Protein AF-A0A629UNG4-F1 (afdb_monomer)

Sequence (97 aa):
MRTIKAINNFKVDLFITFFLIALGFYLRTIFVSKMGADLTGVMLLFTQLTAYLNLAELGIGVAAASLLYKPLSEGDYAKIKYLTLLLSTIYRYISFL

pLDDT: mean 90.05, std 6.26, range [61.34, 96.88]

Radius of gyration: 19.41 Å; Cα contacts (8 Å, |Δi|>4): 26; chains: 1; bounding box: 43×42×40 Å

Structure (mmCIF, N/CA/C/O backbone):
data_AF-A0A629UNG4-F1
#
_entry.id   AF-A0A629UNG4-F1
#
loop_
_atom_site.group_PDB
_atom_site.id
_atom_site.type_symbol
_atom_site.label_atom_id
_atom_site.label_alt_id
_atom_site.label_comp_id
_atom_site.label_asym_id
_atom_site.label_entity_id
_atom_site.label_seq_id
_atom_site.pdbx_PDB_ins_code
_atom_site.Cartn_x
_atom_site.Cartn_y
_atom_site.Cartn_z
_atom_site.occupancy
_atom_site.B_iso_or_equiv
_atom_site.auth_seq_id
_atom_site.auth_comp_id
_atom_site.auth_asym_id
_atom_site.auth_atom_id
_atom_site.pdbx_PDB_model_num
ATOM 1 N N . MET A 1 1 ? 1.834 26.380 20.349 1.00 61.34 1 MET A N 1
ATOM 2 C CA . MET A 1 1 ? 2.200 24.946 20.499 1.00 61.34 1 MET A CA 1
ATOM 3 C C . MET A 1 1 ? 1.762 24.017 19.348 1.00 61.34 1 MET A C 1
ATOM 5 O O . MET A 1 1 ? 2.371 22.963 19.218 1.00 61.34 1 MET A O 1
ATOM 9 N N . ARG A 1 2 ? 0.787 24.354 18.479 1.00 68.75 2 ARG A N 1
ATOM 10 C CA . ARG A 1 2 ? 0.401 23.491 17.329 1.00 68.75 2 ARG A CA 1
ATOM 11 C C . ARG A 1 2 ? 1.341 23.624 16.115 1.00 68.75 2 ARG A C 1
ATOM 13 O O . ARG A 1 2 ? 1.661 22.624 15.487 1.00 68.75 2 ARG A O 1
ATOM 20 N N . THR A 1 3 ? 1.866 24.822 15.852 1.00 78.88 3 THR A N 1
ATOM 21 C CA . THR A 1 3 ? 2.707 25.118 14.675 1.00 78.88 3 THR A CA 1
ATOM 22 C C . THR A 1 3 ? 4.084 24.449 14.719 1.00 78.88 3 THR A C 1
ATOM 24 O O . THR A 1 3 ? 4.541 23.933 13.712 1.00 78.88 3 THR A O 1
ATOM 27 N N . ILE A 1 4 ? 4.729 24.380 15.890 1.00 78.75 4 ILE A N 1
ATOM 28 C CA . ILE A 1 4 ? 6.057 23.749 16.037 1.00 78.75 4 ILE A CA 1
ATOM 29 C C . ILE A 1 4 ? 5.972 22.233 15.810 1.00 78.75 4 ILE A C 1
ATOM 31 O O . ILE A 1 4 ? 6.812 21.669 15.116 1.00 78.75 4 ILE A O 1
ATOM 35 N N . LYS A 1 5 ? 4.922 21.581 16.336 1.00 82.50 5 LYS A N 1
ATOM 36 C CA . LYS A 1 5 ? 4.660 20.156 16.078 1.00 82.50 5 LYS A CA 1
ATOM 37 C C . LYS A 1 5 ? 4.352 19.902 14.600 1.00 82.50 5 LYS A C 1
ATOM 39 O O . LYS A 1 5 ? 4.892 18.962 14.035 1.00 82.50 5 LYS A O 1
ATOM 44 N N . ALA A 1 6 ? 3.557 20.767 13.965 1.00 84.44 6 ALA A N 1
ATOM 45 C CA . ALA A 1 6 ? 3.268 20.673 12.534 1.00 84.44 6 ALA A CA 1
ATOM 46 C C . ALA A 1 6 ? 4.536 20.806 11.672 1.00 84.44 6 ALA A C 1
ATOM 48 O O . ALA A 1 6 ? 4.742 20.007 10.767 1.00 84.44 6 ALA A O 1
ATOM 49 N N . ILE A 1 7 ? 5.422 21.756 11.993 1.00 89.06 7 ILE A N 1
ATOM 50 C CA . ILE A 1 7 ? 6.700 21.934 11.287 1.00 89.06 7 ILE A CA 1
ATOM 51 C C . ILE A 1 7 ? 7.615 20.722 11.488 1.00 89.06 7 ILE A C 1
ATOM 53 O O . ILE A 1 7 ? 8.275 20.295 10.544 1.00 89.06 7 ILE A O 1
ATOM 57 N N . ASN A 1 8 ? 7.669 20.160 12.699 1.00 88.25 8 ASN A N 1
ATOM 58 C CA . ASN A 1 8 ? 8.511 18.995 12.957 1.00 88.25 8 ASN A CA 1
ATOM 59 C C . ASN A 1 8 ? 8.006 17.754 12.209 1.00 88.25 8 ASN A C 1
ATOM 61 O O . ASN A 1 8 ? 8.801 17.069 11.575 1.00 88.25 8 ASN A O 1
ATOM 65 N N . ASN A 1 9 ? 6.691 17.519 12.209 1.00 90.31 9 ASN A N 1
ATOM 66 C CA . ASN A 1 9 ? 6.081 16.442 11.428 1.00 90.31 9 ASN A CA 1
ATOM 67 C C . ASN A 1 9 ? 6.349 16.625 9.932 1.00 90.31 9 ASN A C 1
ATOM 69 O O . ASN A 1 9 ? 6.814 15.699 9.282 1.00 90.31 9 ASN A O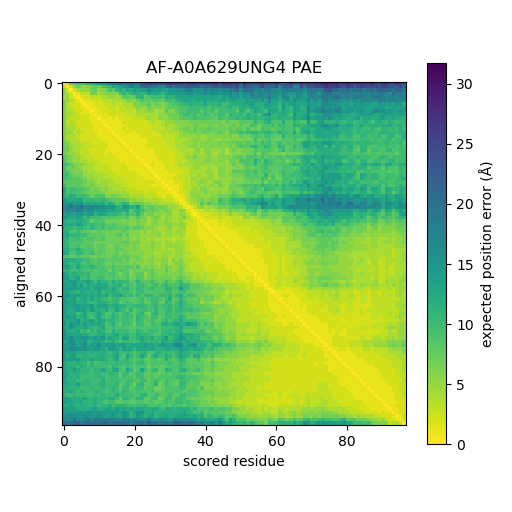 1
ATOM 73 N N . PHE A 1 10 ? 6.159 17.837 9.408 1.00 93.19 10 PHE A N 1
ATOM 74 C CA . PHE A 1 10 ? 6.408 18.126 7.998 1.00 93.19 10 PHE A CA 1
ATOM 75 C C . PHE A 1 10 ? 7.862 17.854 7.587 1.00 93.19 10 PHE A C 1
ATOM 77 O O . PHE A 1 10 ? 8.105 17.292 6.526 1.00 93.19 10 PHE A O 1
ATOM 84 N N . LYS A 1 11 ? 8.843 18.214 8.427 1.00 93.50 11 LYS A N 1
ATOM 85 C CA . LYS A 1 11 ? 10.261 17.920 8.158 1.00 93.50 11 LYS A CA 1
ATOM 86 C C . LYS A 1 11 ? 10.534 16.418 8.092 1.00 93.50 11 LYS A C 1
ATOM 88 O O . LYS A 1 11 ? 11.273 15.982 7.213 1.00 93.50 11 LYS A O 1
ATOM 93 N N . VAL A 1 12 ? 9.954 15.650 9.014 1.00 94.50 12 VAL A N 1
ATOM 94 C CA . VAL A 1 12 ? 10.101 14.189 9.047 1.00 94.50 12 VAL A CA 1
ATOM 95 C C . VAL A 1 12 ? 9.442 13.560 7.818 1.00 94.50 12 VAL A C 1
ATOM 97 O O . VAL A 1 12 ? 10.096 12.786 7.123 1.00 94.50 12 VAL A O 1
ATOM 100 N N . ASP A 1 13 ? 8.210 13.952 7.491 1.00 94.44 13 ASP A N 1
ATOM 101 C CA . ASP A 1 13 ? 7.490 13.450 6.314 1.00 94.44 13 ASP A CA 1
ATOM 102 C C . ASP A 1 13 ? 8.221 13.790 5.012 1.00 94.44 13 ASP A C 1
ATOM 104 O O . ASP A 1 13 ? 8.349 12.941 4.128 1.00 94.44 13 ASP A O 1
ATOM 108 N N . LEU A 1 14 ? 8.757 15.009 4.899 1.00 95.31 14 LEU A N 1
ATOM 109 C CA . LEU A 1 14 ? 9.531 15.433 3.736 1.00 95.31 14 LEU A CA 1
ATOM 110 C C . LEU A 1 14 ? 10.805 14.595 3.582 1.00 95.31 14 LEU A C 1
ATOM 112 O O . LEU A 1 14 ? 11.121 14.154 2.477 1.00 95.31 14 LEU A O 1
ATOM 116 N N . PHE A 1 15 ? 11.516 14.343 4.684 1.00 95.88 15 PHE A N 1
ATOM 117 C CA . PHE A 1 15 ? 12.717 13.515 4.674 1.00 95.88 15 PHE A CA 1
ATOM 118 C C . PHE A 1 15 ? 12.408 12.068 4.272 1.00 95.88 15 PHE A C 1
ATOM 120 O O . PHE A 1 15 ? 13.076 11.523 3.393 1.00 95.88 15 PHE A O 1
ATOM 127 N N . ILE A 1 16 ? 11.365 11.467 4.856 1.00 95.50 16 ILE A N 1
ATOM 128 C CA . ILE A 1 16 ? 10.913 10.113 4.506 1.00 95.50 16 ILE A CA 1
ATOM 129 C C . ILE A 1 16 ? 10.523 10.049 3.028 1.00 95.50 16 ILE A C 1
ATOM 131 O O . ILE A 1 16 ? 10.962 9.149 2.318 1.00 95.50 16 ILE A O 1
ATOM 135 N N . THR A 1 17 ? 9.752 11.022 2.542 1.00 95.00 17 THR A N 1
ATOM 136 C CA . THR A 1 17 ? 9.309 11.071 1.142 1.00 95.00 17 THR A CA 1
ATOM 137 C C . THR A 1 17 ? 10.497 11.163 0.191 1.00 95.00 17 THR A C 1
ATOM 139 O O . THR A 1 17 ? 10.579 10.401 -0.771 1.00 95.00 17 THR A O 1
ATOM 142 N N . PHE A 1 18 ? 11.456 12.047 0.476 1.00 96.50 18 PHE A N 1
ATOM 143 C CA . PHE A 1 18 ? 12.670 12.173 -0.327 1.00 96.50 18 PHE A CA 1
ATOM 144 C C . PHE A 1 18 ? 13.478 10.868 -0.343 1.00 96.50 18 PHE A C 1
ATOM 146 O O . PHE A 1 18 ? 13.908 10.415 -1.406 1.00 96.50 18 PHE A O 1
ATOM 153 N N . PHE A 1 19 ? 13.632 10.228 0.818 1.00 96.56 19 PHE A N 1
ATOM 154 C CA . PHE A 1 19 ? 14.335 8.954 0.935 1.00 96.56 19 PHE A CA 1
ATOM 155 C C . PHE A 1 19 ? 13.642 7.835 0.145 1.00 96.56 19 PHE A C 1
ATOM 157 O O . PHE A 1 19 ? 14.304 7.098 -0.585 1.00 96.56 19 PHE A O 1
ATOM 164 N N . LEU A 1 20 ? 12.310 7.742 0.217 1.00 94.69 20 LEU A N 1
ATOM 165 C CA . LEU A 1 20 ? 11.522 6.773 -0.550 1.00 94.69 20 LEU A CA 1
ATOM 166 C C . LEU A 1 20 ? 11.653 6.987 -2.062 1.00 94.69 20 LEU A C 1
ATOM 168 O O . LEU A 1 20 ? 11.798 6.013 -2.799 1.00 94.69 20 LEU A O 1
ATOM 172 N N . ILE A 1 21 ? 11.653 8.241 -2.529 1.00 94.62 21 ILE A N 1
ATOM 173 C CA . ILE A 1 21 ? 11.854 8.565 -3.949 1.00 94.62 21 ILE A CA 1
ATOM 174 C C . ILE A 1 21 ? 13.246 8.111 -4.408 1.00 94.62 21 ILE A C 1
ATOM 176 O O . ILE A 1 21 ? 13.364 7.433 -5.432 1.00 94.62 21 ILE A O 1
ATOM 180 N N . ALA A 1 22 ? 14.292 8.436 -3.642 1.00 95.50 22 ALA A N 1
ATOM 181 C CA . ALA A 1 22 ? 15.662 8.036 -3.960 1.00 95.50 22 ALA A CA 1
ATOM 182 C C . ALA A 1 22 ? 15.812 6.504 -4.006 1.00 95.50 22 ALA A C 1
ATOM 184 O O . ALA A 1 22 ? 16.383 5.958 -4.954 1.00 95.50 22 ALA A O 1
ATOM 185 N N . LEU A 1 23 ? 15.240 5.803 -3.022 1.00 93.81 23 LEU A N 1
ATOM 186 C CA . LEU A 1 23 ? 15.256 4.343 -2.958 1.00 93.81 23 LEU A CA 1
ATOM 187 C C . LEU A 1 23 ? 14.488 3.716 -4.131 1.00 93.81 23 LEU A C 1
ATOM 189 O O . LEU A 1 23 ? 14.969 2.767 -4.746 1.00 93.81 23 LEU A O 1
ATOM 193 N N . GLY A 1 24 ? 13.319 4.262 -4.476 1.00 89.06 24 GLY A N 1
ATOM 194 C CA . GLY A 1 24 ? 12.513 3.799 -5.605 1.00 89.06 24 GLY A CA 1
ATOM 195 C C . GLY A 1 24 ? 13.248 3.932 -6.939 1.00 89.06 24 GLY A C 1
ATOM 196 O O . GLY A 1 24 ? 13.216 3.014 -7.762 1.00 89.06 24 GLY A O 1
ATOM 197 N N . PHE A 1 25 ? 13.976 5.035 -7.131 1.00 89.25 25 PHE A N 1
ATOM 198 C CA . PHE A 1 25 ? 14.805 5.243 -8.317 1.00 89.25 25 PHE A CA 1
ATOM 199 C C . PHE A 1 25 ? 15.978 4.253 -8.384 1.00 89.25 25 PHE A C 1
ATOM 201 O O . PHE A 1 25 ? 16.249 3.661 -9.435 1.00 89.25 25 PHE A O 1
ATOM 208 N N . TYR A 1 26 ? 16.638 4.022 -7.247 1.00 91.06 26 TYR A N 1
ATOM 209 C CA . TYR A 1 26 ? 17.727 3.056 -7.132 1.00 91.06 26 TYR A CA 1
ATOM 210 C C . TYR A 1 26 ? 17.259 1.626 -7.431 1.00 91.06 26 TYR A C 1
ATOM 212 O O . TYR A 1 26 ? 17.841 0.948 -8.280 1.00 91.06 26 TYR A O 1
ATOM 220 N N . LEU A 1 27 ? 16.158 1.193 -6.808 1.00 86.38 27 LEU A N 1
ATOM 221 C CA . LEU A 1 27 ? 15.561 -0.117 -7.053 1.00 86.38 27 LEU A CA 1
ATOM 222 C C . LEU A 1 27 ? 15.197 -0.277 -8.529 1.00 86.38 27 LEU A C 1
ATOM 224 O O . LEU A 1 27 ? 15.633 -1.241 -9.152 1.00 86.38 27 LEU A O 1
ATOM 228 N N . ARG A 1 28 ? 14.492 0.688 -9.133 1.00 83.25 28 ARG A N 1
ATOM 229 C CA . ARG A 1 28 ? 14.141 0.623 -10.560 1.00 83.25 28 ARG A CA 1
ATOM 230 C C . ARG A 1 28 ? 15.379 0.472 -11.453 1.00 83.25 28 ARG A C 1
ATOM 232 O O . ARG A 1 28 ? 15.346 -0.319 -12.390 1.00 83.25 28 ARG A O 1
ATOM 239 N N . THR A 1 29 ? 16.472 1.168 -11.145 1.00 87.19 29 THR A N 1
ATOM 240 C CA . THR A 1 29 ? 17.736 1.052 -11.895 1.00 87.19 29 THR A CA 1
ATOM 241 C C . THR A 1 29 ? 18.330 -0.358 -11.798 1.00 87.19 29 THR A C 1
ATOM 243 O O . THR A 1 29 ? 18.760 -0.931 -12.803 1.00 87.19 29 THR A O 1
ATOM 246 N N . ILE A 1 30 ? 18.310 -0.965 -10.607 1.00 87.25 30 ILE A N 1
ATOM 247 C CA . ILE A 1 30 ? 18.748 -2.356 -10.414 1.00 87.25 30 ILE A CA 1
ATOM 248 C C . ILE A 1 30 ? 17.840 -3.325 -11.173 1.00 87.25 30 ILE A C 1
ATOM 250 O O . ILE A 1 30 ? 18.345 -4.188 -11.886 1.00 87.25 30 ILE A O 1
ATOM 254 N N . PHE A 1 31 ? 16.520 -3.178 -11.065 1.00 83.25 31 PHE A N 1
ATOM 255 C CA . PHE A 1 31 ? 15.567 -4.061 -11.739 1.00 83.25 31 PHE A CA 1
ATOM 256 C C . PHE A 1 31 ? 15.726 -4.010 -13.264 1.00 83.25 31 PHE A C 1
ATOM 258 O O . PHE A 1 31 ? 15.822 -5.060 -13.893 1.00 83.25 31 PHE A O 1
ATOM 265 N N . VAL A 1 32 ? 15.881 -2.821 -13.852 1.00 85.31 32 VAL A N 1
ATOM 266 C CA . VAL A 1 32 ? 16.129 -2.683 -15.296 1.00 85.31 32 VAL A CA 1
ATOM 267 C C . VAL A 1 32 ? 17.470 -3.303 -15.695 1.00 85.31 32 VAL A C 1
ATOM 269 O O . VAL A 1 32 ? 17.533 -4.032 -16.681 1.00 85.31 32 VAL A O 1
ATOM 272 N N . SER A 1 33 ? 18.540 -3.050 -14.934 1.00 82.56 33 SER A N 1
ATOM 273 C CA 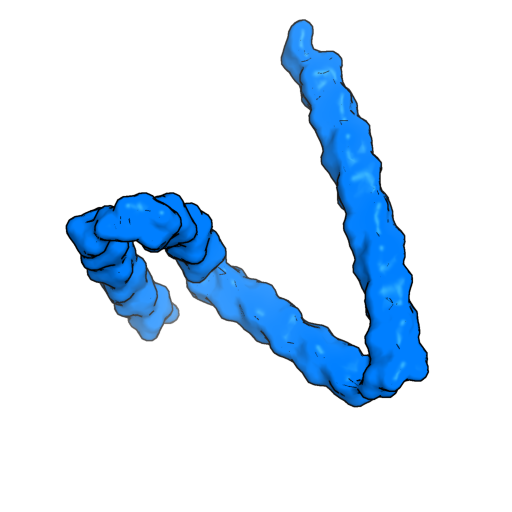. SER A 1 33 ? 19.884 -3.543 -15.279 1.00 82.56 33 SER A CA 1
ATOM 274 C C . SER A 1 33 ? 20.077 -5.048 -15.060 1.00 82.56 33 SER A C 1
ATOM 276 O O . SER A 1 33 ? 20.875 -5.661 -15.765 1.00 82.56 33 SER A O 1
ATOM 278 N N . LYS A 1 34 ? 19.378 -5.651 -14.088 1.00 81.44 34 LYS A N 1
ATOM 279 C CA . LYS A 1 34 ? 19.533 -7.069 -13.719 1.00 81.44 34 LYS A CA 1
ATOM 280 C C . LYS A 1 34 ? 18.446 -7.976 -14.285 1.00 81.44 34 LYS A C 1
ATOM 282 O O . LYS A 1 34 ? 18.754 -9.104 -14.648 1.00 81.44 34 LYS A O 1
ATOM 287 N N . MET A 1 35 ? 17.198 -7.513 -14.335 1.00 78.62 35 MET A N 1
ATOM 288 C CA . MET A 1 35 ? 16.037 -8.302 -14.774 1.00 78.62 35 MET A CA 1
ATOM 289 C C . MET A 1 35 ? 15.539 -7.886 -16.167 1.00 78.62 35 MET A C 1
ATOM 291 O O . MET A 1 35 ? 14.667 -8.538 -16.731 1.00 78.62 35 MET A O 1
ATOM 295 N N . GLY A 1 36 ? 16.114 -6.834 -16.752 1.00 82.75 36 GLY A N 1
ATOM 296 C CA . GLY A 1 36 ? 15.730 -6.331 -18.064 1.00 82.75 36 GLY A CA 1
ATOM 297 C C . GLY A 1 36 ? 14.508 -5.410 -18.026 1.00 82.75 36 GLY A C 1
ATOM 298 O O . GLY A 1 36 ? 13.782 -5.292 -17.030 1.00 82.75 36 GLY A O 1
ATOM 299 N N . ALA A 1 37 ? 14.289 -4.719 -19.144 1.00 81.19 37 ALA A N 1
ATOM 300 C CA . ALA A 1 37 ? 13.188 -3.772 -19.294 1.00 81.19 37 ALA A CA 1
ATOM 301 C C . ALA A 1 37 ? 11.811 -4.462 -19.260 1.00 81.19 37 ALA A C 1
ATOM 303 O O . ALA A 1 37 ? 10.871 -3.897 -18.703 1.00 81.19 37 ALA A O 1
ATOM 304 N N . ASP A 1 38 ? 11.708 -5.694 -19.765 1.00 83.38 38 ASP A N 1
ATOM 305 C CA . ASP A 1 38 ? 10.437 -6.419 -19.880 1.00 83.38 38 ASP A CA 1
ATOM 306 C C . ASP A 1 38 ? 9.836 -6.768 -18.514 1.00 83.38 38 ASP A C 1
ATOM 308 O O . ASP A 1 38 ? 8.683 -6.436 -18.237 1.00 83.38 38 ASP A O 1
ATOM 312 N N . LEU A 1 39 ? 10.626 -7.356 -17.606 1.00 83.12 39 LEU A N 1
ATOM 313 C CA . LEU A 1 39 ? 10.167 -7.678 -16.247 1.00 83.12 39 LEU A CA 1
ATOM 314 C C . LEU A 1 39 ? 9.816 -6.415 -15.451 1.00 83.12 39 LEU A C 1
ATOM 316 O O . LEU A 1 39 ? 8.844 -6.403 -14.694 1.00 83.12 39 LEU A O 1
ATOM 320 N N . THR A 1 40 ? 10.557 -5.325 -15.668 1.00 84.31 40 THR A N 1
ATOM 321 C CA . THR A 1 40 ? 10.241 -4.025 -15.061 1.00 84.31 40 THR A CA 1
ATOM 322 C C . THR A 1 40 ? 8.917 -3.466 -15.594 1.00 84.31 40 THR A C 1
ATOM 324 O O . THR A 1 40 ? 8.122 -2.930 -14.819 1.00 84.31 40 THR A O 1
ATOM 327 N N . GLY A 1 41 ? 8.656 -3.612 -16.896 1.00 86.12 41 GLY A N 1
ATOM 328 C CA . GLY A 1 41 ? 7.387 -3.248 -17.525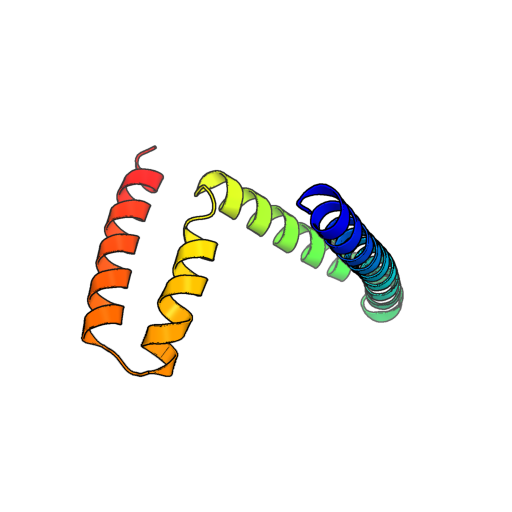 1.00 86.12 41 GLY A CA 1
ATOM 329 C C . GLY A 1 41 ? 6.217 -4.037 -16.940 1.00 86.12 41 GLY A C 1
ATOM 330 O O . GLY A 1 41 ? 5.231 -3.441 -16.516 1.00 86.12 41 GLY A O 1
ATOM 331 N N . VAL A 1 42 ? 6.362 -5.357 -16.809 1.00 88.19 42 VAL A N 1
ATOM 332 C CA . VAL A 1 42 ? 5.348 -6.231 -16.195 1.00 88.19 42 VAL A CA 1
ATOM 333 C C . VAL A 1 42 ? 5.073 -5.842 -14.738 1.00 88.19 42 VAL A C 1
ATOM 335 O O . VAL A 1 42 ? 3.916 -5.682 -14.351 1.00 88.19 42 VAL A O 1
ATOM 338 N N . MET A 1 43 ? 6.114 -5.615 -13.933 1.00 87.44 43 MET A N 1
ATOM 339 C CA . MET A 1 43 ? 5.961 -5.144 -12.551 1.00 87.44 43 MET A CA 1
ATOM 340 C C . MET A 1 43 ? 5.198 -3.812 -12.483 1.00 87.44 43 MET A C 1
ATOM 342 O O . MET A 1 43 ? 4.325 -3.632 -11.629 1.00 87.44 43 MET A O 1
ATOM 346 N N . LEU A 1 44 ? 5.505 -2.876 -13.387 1.00 89.12 44 LEU A N 1
ATOM 347 C CA . LEU A 1 44 ? 4.820 -1.588 -13.457 1.00 89.12 44 LEU A CA 1
ATOM 348 C C . LEU A 1 44 ? 3.335 -1.755 -13.801 1.00 89.12 44 LEU A C 1
ATOM 350 O O . LEU A 1 44 ? 2.503 -1.111 -13.165 1.00 89.12 44 LEU A O 1
ATOM 354 N N . LEU A 1 45 ? 3.005 -2.644 -14.742 1.00 92.88 45 LEU A N 1
ATOM 355 C CA . LEU A 1 45 ? 1.621 -2.965 -15.097 1.00 92.88 45 LEU A CA 1
ATOM 356 C C . LEU A 1 45 ? 0.844 -3.499 -13.888 1.00 92.88 45 LEU A C 1
ATOM 358 O O . LEU A 1 45 ? -0.227 -2.980 -13.584 1.00 92.88 45 LEU A O 1
ATOM 362 N N . PHE A 1 46 ? 1.396 -4.465 -13.147 1.00 92.62 46 PHE A N 1
ATOM 363 C CA . PHE A 1 46 ? 0.749 -4.989 -11.936 1.00 9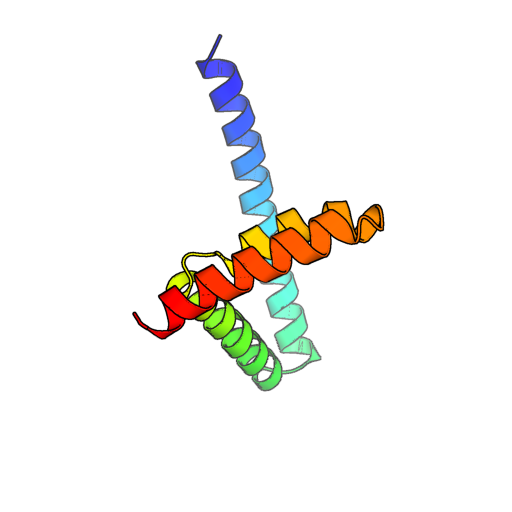2.62 46 PHE A CA 1
ATOM 364 C C . PHE A 1 46 ? 0.577 -3.926 -10.850 1.00 92.62 46 PHE A C 1
ATOM 366 O O . PHE A 1 46 ? -0.468 -3.867 -10.199 1.00 92.62 46 PHE A O 1
ATOM 373 N N . THR A 1 47 ? 1.578 -3.063 -10.672 1.00 91.31 47 THR A N 1
ATOM 374 C CA . THR A 1 47 ? 1.517 -1.967 -9.696 1.00 91.31 47 THR A CA 1
ATOM 375 C C . THR A 1 47 ? 0.401 -0.984 -10.050 1.00 91.31 47 THR A C 1
ATOM 377 O O . THR A 1 47 ? -0.396 -0.616 -9.190 1.00 91.31 47 THR A O 1
ATOM 380 N N . GLN A 1 48 ? 0.306 -0.591 -11.323 1.00 94.38 48 GLN A N 1
ATOM 381 C CA . GLN A 1 48 ? -0.739 0.314 -11.803 1.00 94.38 48 GLN A CA 1
ATOM 382 C C . GLN A 1 48 ? -2.123 -0.328 -11.738 1.00 94.38 48 GLN A C 1
ATOM 384 O O . GLN A 1 48 ? -3.055 0.303 -11.249 1.00 94.38 48 GLN A O 1
ATOM 389 N N . LEU A 1 49 ? -2.257 -1.591 -12.149 1.00 95.00 49 LEU A N 1
ATOM 390 C CA . LEU A 1 49 ? -3.514 -2.328 -12.046 1.00 95.00 49 LEU A CA 1
ATOM 391 C C . LEU A 1 49 ? -3.991 -2.399 -10.593 1.00 95.00 49 LEU A C 1
ATOM 393 O O . LEU A 1 49 ? -5.146 -2.105 -10.313 1.00 95.00 49 LEU A O 1
ATOM 397 N N . THR A 1 50 ? -3.090 -2.707 -9.659 1.00 91.69 50 THR A N 1
ATOM 398 C CA . THR A 1 50 ? -3.404 -2.729 -8.223 1.00 91.69 50 THR A CA 1
ATOM 399 C C . THR A 1 50 ? -3.826 -1.350 -7.716 1.00 91.69 50 THR A C 1
ATOM 401 O O . THR A 1 50 ? -4.755 -1.250 -6.915 1.00 91.69 50 THR A O 1
ATOM 404 N N . ALA A 1 51 ? -3.182 -0.275 -8.181 1.00 91.50 51 ALA A N 1
ATOM 405 C CA . ALA A 1 51 ? -3.575 1.090 -7.837 1.00 91.50 51 ALA A CA 1
ATOM 406 C C . ALA A 1 51 ? -4.969 1.441 -8.387 1.00 91.50 51 ALA A C 1
ATOM 408 O O . ALA A 1 51 ? -5.778 2.025 -7.669 1.00 91.50 51 ALA A O 1
ATOM 409 N N . TYR A 1 52 ? -5.284 1.039 -9.622 1.00 93.06 52 TYR A N 1
ATOM 410 C CA . TYR A 1 52 ? -6.608 1.238 -10.211 1.00 93.06 52 TYR A CA 1
ATOM 411 C C . TYR A 1 52 ? -7.692 0.430 -9.507 1.00 93.06 52 TYR A C 1
ATOM 413 O O . TYR A 1 52 ? -8.755 0.976 -9.236 1.00 93.06 52 TYR A O 1
ATOM 421 N N . LEU A 1 53 ? -7.418 -0.830 -9.158 1.00 89.94 53 LEU A N 1
ATOM 422 C CA . LEU A 1 53 ? -8.338 -1.653 -8.374 1.00 89.94 53 LEU A CA 1
ATOM 423 C C . LEU A 1 53 ? -8.617 -1.011 -7.015 1.00 89.94 53 LEU A C 1
ATOM 425 O O . LEU A 1 53 ? -9.778 -0.859 -6.655 1.00 89.94 53 LEU A O 1
ATOM 429 N N . ASN A 1 54 ? -7.576 -0.537 -6.320 1.00 91.00 54 ASN A N 1
ATOM 430 C CA . ASN A 1 54 ? -7.736 0.195 -5.063 1.00 91.00 54 ASN A CA 1
ATOM 431 C C . ASN A 1 54 ? -8.624 1.434 -5.215 1.00 91.00 54 ASN A C 1
ATOM 433 O O . ASN A 1 54 ? -9.459 1.693 -4.357 1.00 91.00 54 ASN A O 1
ATOM 437 N N . LEU A 1 55 ? -8.464 2.206 -6.289 1.00 89.62 55 LEU A N 1
ATOM 438 C CA . LEU A 1 55 ? -9.326 3.362 -6.544 1.00 89.62 55 LEU A CA 1
ATOM 439 C C . LEU A 1 55 ? -10.769 2.941 -6.851 1.00 89.62 55 LEU A C 1
ATOM 441 O O . LEU A 1 55 ? -11.697 3.554 -6.329 1.00 89.62 55 LEU A O 1
ATOM 445 N N . ALA A 1 56 ? -10.950 1.891 -7.654 1.00 89.69 56 ALA A N 1
ATOM 446 C CA . ALA A 1 56 ? -12.260 1.365 -8.027 1.00 89.69 56 ALA A CA 1
ATOM 447 C C . ALA A 1 56 ? -13.053 0.859 -6.810 1.00 89.69 56 ALA A C 1
ATOM 449 O O . ALA A 1 56 ? -14.254 1.092 -6.718 1.00 89.69 56 ALA A O 1
ATOM 450 N N . GLU A 1 57 ? -12.381 0.230 -5.844 1.00 88.50 57 GLU A N 1
ATOM 451 C CA . GLU A 1 57 ? -12.997 -0.240 -4.597 1.00 88.50 57 GLU A CA 1
ATOM 452 C C . GLU A 1 57 ? -12.897 0.766 -3.434 1.00 88.50 57 GLU A C 1
ATOM 454 O O . GLU A 1 57 ? -13.151 0.405 -2.286 1.00 88.50 57 GLU A O 1
ATOM 459 N N . LEU A 1 58 ? -12.503 2.020 -3.693 1.00 89.56 58 LEU A N 1
ATOM 460 C CA . LEU A 1 58 ? -12.341 3.079 -2.681 1.00 89.56 58 LEU A CA 1
ATOM 461 C C . LEU A 1 58 ? -11.373 2.726 -1.528 1.00 89.56 58 LEU A C 1
ATOM 463 O O . LEU A 1 58 ? -11.502 3.229 -0.412 1.00 89.56 58 LEU A O 1
ATOM 467 N N . GLY A 1 59 ? -10.392 1.859 -1.785 1.00 89.38 59 GLY A N 1
ATOM 468 C CA . GLY A 1 59 ? -9.375 1.430 -0.822 1.00 89.38 59 GLY A CA 1
ATOM 469 C C . GLY A 1 59 ? -9.885 0.439 0.228 1.00 89.38 59 GLY A C 1
ATOM 470 O O . GLY A 1 59 ? -9.221 0.222 1.248 1.00 89.38 59 GLY A O 1
ATOM 471 N N . ILE A 1 60 ? -11.054 -0.168 0.002 1.00 91.69 60 ILE A N 1
ATOM 472 C CA . ILE A 1 60 ? -11.671 -1.116 0.934 1.00 91.69 60 ILE A CA 1
ATOM 473 C C . ILE A 1 60 ? -10.779 -2.342 1.172 1.00 91.69 60 ILE A C 1
ATOM 475 O O . ILE A 1 60 ? -10.669 -2.779 2.321 1.00 91.69 60 ILE A O 1
ATOM 479 N N . GLY A 1 61 ? -10.083 -2.868 0.159 1.00 89.06 61 GLY A N 1
ATOM 480 C CA . GLY A 1 61 ? -9.157 -3.989 0.324 1.00 89.06 61 GLY A CA 1
ATOM 481 C C . GLY A 1 61 ? -7.983 -3.671 1.253 1.00 89.06 61 GLY A C 1
ATOM 482 O O . GLY A 1 61 ? -7.649 -4.477 2.124 1.00 89.06 61 GLY A O 1
ATOM 483 N N . VAL A 1 62 ? -7.407 -2.468 1.155 1.00 90.62 62 VAL A N 1
ATOM 484 C CA . VAL A 1 62 ? -6.311 -2.018 2.038 1.00 90.62 62 VAL A CA 1
ATOM 485 C C . VAL A 1 62 ? -6.789 -1.837 3.482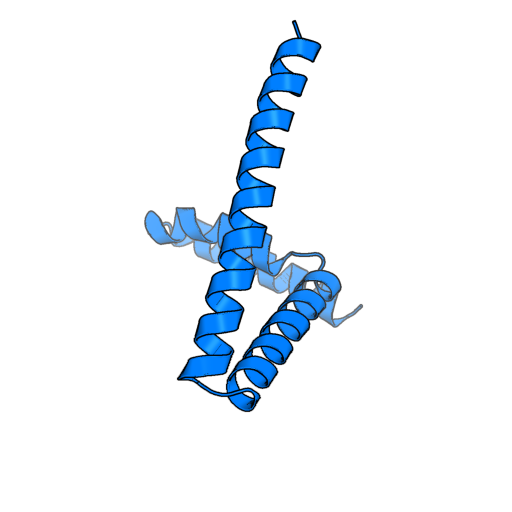 1.00 90.62 62 VAL A C 1
ATOM 487 O O . VAL A 1 62 ? -6.111 -2.266 4.425 1.00 90.62 62 VAL A O 1
ATOM 490 N N . ALA A 1 63 ? -7.974 -1.252 3.676 1.00 91.69 63 ALA A N 1
ATOM 491 C CA . ALA A 1 63 ? -8.574 -1.109 5.003 1.00 91.69 63 ALA A CA 1
ATOM 492 C C . ALA A 1 63 ? -8.884 -2.477 5.632 1.00 91.69 63 ALA A C 1
ATOM 494 O O . ALA A 1 63 ? -8.597 -2.713 6.808 1.00 91.69 63 ALA A O 1
ATOM 495 N N . ALA A 1 64 ? -9.408 -3.405 4.833 1.00 92.31 64 ALA A N 1
ATOM 496 C CA . ALA A 1 64 ? -9.698 -4.762 5.255 1.00 92.31 64 ALA A CA 1
ATOM 497 C C . ALA A 1 64 ? -8.451 -5.537 5.682 1.00 92.31 64 ALA A C 1
ATOM 499 O 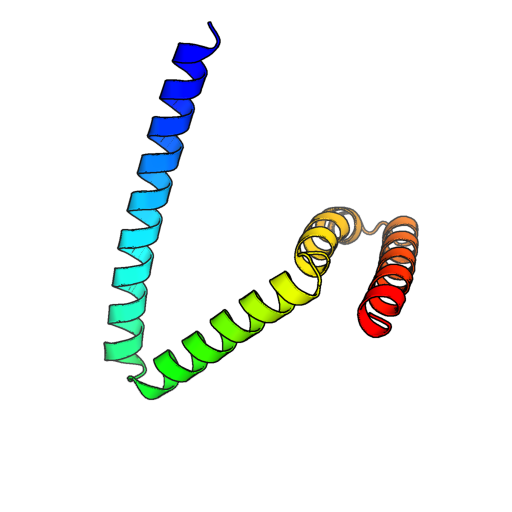O . ALA A 1 64 ? -8.459 -6.138 6.755 1.00 92.31 64 ALA A O 1
ATOM 500 N N . ALA A 1 65 ? -7.375 -5.493 4.890 1.00 91.00 65 ALA A N 1
ATOM 501 C CA . ALA A 1 65 ? -6.107 -6.129 5.240 1.00 91.00 65 ALA A CA 1
ATOM 502 C C . ALA A 1 65 ? -5.571 -5.600 6.582 1.00 91.00 65 ALA A C 1
ATOM 504 O O . ALA A 1 65 ? -5.173 -6.378 7.450 1.00 91.00 65 ALA A O 1
ATOM 505 N N . SER A 1 66 ? -5.651 -4.281 6.785 1.00 92.31 66 SER A N 1
ATOM 506 C CA . SER A 1 66 ? -5.221 -3.625 8.026 1.00 92.31 66 SER A CA 1
ATOM 507 C C . SER A 1 66 ? -6.051 -4.064 9.239 1.00 92.31 66 SER A C 1
ATOM 509 O O . SER A 1 66 ? -5.502 -4.328 10.309 1.00 92.31 66 SER A O 1
ATOM 511 N N . LEU A 1 67 ? -7.373 -4.179 9.082 1.00 93.56 67 LEU A N 1
ATOM 512 C CA . LEU A 1 67 ? -8.274 -4.605 10.156 1.00 93.56 67 LEU A CA 1
ATOM 513 C C . LEU A 1 67 ? -8.197 -6.107 10.445 1.00 93.56 67 LEU A C 1
ATOM 515 O O . LEU A 1 67 ? -8.371 -6.494 11.598 1.00 93.56 67 LEU A O 1
ATOM 519 N N . LEU A 1 68 ? -7.952 -6.942 9.429 1.00 95.31 68 LEU A N 1
ATOM 520 C CA . LEU A 1 68 ? -7.818 -8.395 9.564 1.00 95.31 68 LEU A CA 1
ATOM 521 C C . LEU A 1 68 ? -6.479 -8.807 10.175 1.00 95.31 68 LEU A C 1
ATOM 523 O O . LEU A 1 68 ? -6.425 -9.839 10.842 1.00 95.31 68 LEU A O 1
ATOM 527 N N . TYR A 1 69 ? -5.419 -8.013 9.995 1.00 95.56 69 TYR A N 1
ATOM 528 C CA . TYR A 1 69 ? -4.084 -8.343 10.497 1.00 95.56 69 TYR A CA 1
ATOM 529 C C . TYR A 1 69 ? -4.080 -8.652 12.000 1.00 95.56 69 TYR A C 1
ATOM 531 O O . TYR A 1 69 ? -3.579 -9.690 12.430 1.00 95.56 69 TYR A O 1
ATOM 539 N N . LYS A 1 70 ? -4.700 -7.779 12.803 1.00 94.56 70 LYS A N 1
ATOM 540 C CA . LYS A 1 70 ? -4.792 -7.949 14.258 1.00 94.56 70 LYS A CA 1
ATOM 541 C C . LYS A 1 70 ? -5.529 -9.238 14.678 1.00 94.56 70 LYS A C 1
ATOM 543 O O . LYS A 1 70 ? -4.920 -10.050 15.367 1.00 94.56 70 LYS A O 1
ATOM 548 N N . PRO A 1 71 ? -6.794 -9.474 14.285 1.00 95.00 71 PRO A N 1
ATOM 549 C CA . PRO A 1 71 ? -7.526 -10.668 14.692 1.00 95.00 71 PRO A CA 1
ATOM 550 C C . PRO A 1 71 ? -6.940 -11.964 14.114 1.00 95.00 71 PRO A C 1
ATOM 552 O O . PRO A 1 71 ? -7.042 -12.995 14.769 1.00 95.00 71 PRO A O 1
ATOM 555 N N . LEU A 1 72 ? -6.281 -11.928 12.947 1.00 95.69 72 LEU A N 1
ATOM 556 C CA . LEU A 1 72 ? -5.511 -13.071 12.436 1.00 95.69 72 LEU A CA 1
ATOM 557 C C . LEU A 1 72 ? -4.314 -13.390 13.334 1.00 95.69 72 LEU A C 1
ATOM 559 O O . LEU A 1 72 ? -4.112 -14.546 13.692 1.00 95.69 72 LEU A O 1
ATOM 563 N N . SER A 1 73 ? -3.555 -12.366 13.731 1.00 96.88 73 SER A N 1
ATOM 564 C CA . SER A 1 73 ? -2.419 -12.513 14.647 1.00 96.88 73 SER A CA 1
ATOM 565 C C . SER A 1 73 ? -2.836 -13.023 16.031 1.0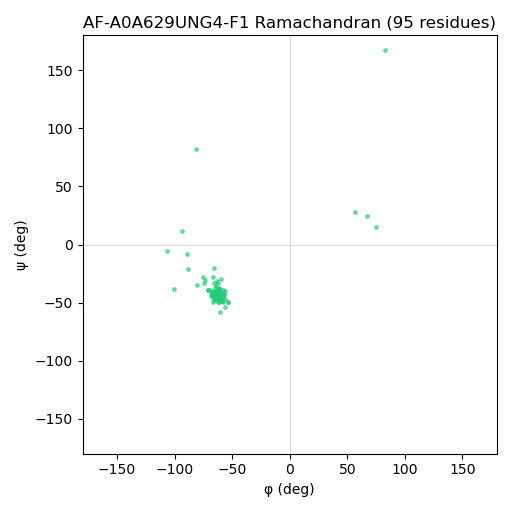0 96.88 73 SER A C 1
ATOM 567 O O . SER A 1 73 ? -2.059 -13.716 16.680 1.00 96.88 73 SER A O 1
ATOM 569 N N . GLU A 1 74 ? -4.028 -12.656 16.503 1.00 96.50 74 GLU A N 1
ATOM 570 C CA . GLU A 1 74 ? -4.564 -13.047 17.816 1.00 96.50 74 GLU A CA 1
ATOM 571 C C . GLU A 1 74 ? -5.355 -14.371 17.774 1.00 96.50 74 GLU A C 1
ATOM 573 O O . GLU A 1 74 ? -5.728 -14.895 18.822 1.00 96.50 74 GLU A O 1
ATOM 578 N N . GLY A 1 75 ? -5.619 -14.929 16.585 1.00 95.81 75 GLY A N 1
ATOM 579 C CA . GLY A 1 75 ? -6.427 -16.142 16.422 1.00 95.81 75 GLY A CA 1
ATOM 580 C C . GLY A 1 75 ? -7.910 -15.963 16.780 1.00 95.81 75 GLY A C 1
ATOM 581 O O . GLY A 1 75 ? -8.584 -16.933 17.127 1.00 95.81 75 GLY A O 1
ATOM 582 N N . ASP A 1 76 ? -8.442 -14.738 16.710 1.00 96.56 76 ASP A N 1
ATOM 583 C CA . ASP A 1 76 ? -9.835 -14.427 17.055 1.00 96.56 76 ASP A CA 1
ATOM 584 C C . ASP A 1 76 ? -10.781 -14.760 15.887 1.00 96.56 76 ASP A C 1
ATOM 586 O O . ASP A 1 76 ? -11.187 -13.905 15.091 1.00 96.56 76 ASP A O 1
ATOM 590 N N . TYR A 1 77 ? -11.151 -16.037 15.784 1.00 95.25 77 TYR A N 1
ATOM 591 C CA . TYR A 1 77 ? -12.022 -16.549 14.721 1.00 95.25 77 TYR A CA 1
ATOM 592 C C . TYR A 1 77 ? -13.412 -15.902 14.681 1.00 95.25 77 TYR A C 1
ATOM 594 O O . TYR A 1 77 ? -13.999 -15.794 13.601 1.00 95.25 77 TYR A O 1
ATOM 602 N N . ALA A 1 78 ? -13.947 -15.449 15.820 1.00 96.00 78 ALA A N 1
ATOM 603 C CA . ALA A 1 78 ? -15.245 -14.779 15.857 1.00 96.00 78 ALA A CA 1
ATOM 604 C C . ALA A 1 78 ? -15.171 -13.427 15.136 1.00 96.00 78 ALA A C 1
ATOM 606 O O . ALA A 1 78 ? -16.015 -13.112 14.289 1.00 96.00 78 ALA A O 1
ATOM 607 N N . LYS A 1 79 ? -14.115 -12.660 15.421 1.00 94.88 79 LYS A N 1
ATOM 608 C CA . LYS A 1 79 ? -13.876 -11.353 14.812 1.00 94.88 79 LYS A CA 1
ATOM 609 C C . LYS A 1 79 ? -13.476 -11.470 13.348 1.00 94.88 79 LYS A C 1
ATOM 611 O O . LYS A 1 79 ? -13.987 -10.697 12.545 1.00 94.88 79 LYS A O 1
ATOM 616 N N . ILE A 1 80 ? -12.656 -12.465 12.988 1.00 95.88 80 ILE A N 1
ATOM 617 C CA . ILE A 1 80 ? -12.334 -12.781 11.586 1.00 95.88 80 ILE A CA 1
ATOM 618 C C . ILE A 1 80 ? -13.626 -13.040 10.807 1.00 95.88 80 ILE A C 1
ATOM 620 O O . ILE A 1 80 ? -13.884 -12.360 9.818 1.00 95.88 80 ILE A O 1
ATOM 624 N N . LYS A 1 81 ? -14.479 -13.959 11.286 1.00 96.50 81 LYS A N 1
ATOM 625 C CA . LYS A 1 81 ? -15.745 -14.302 10.622 1.00 96.50 81 LYS A CA 1
ATOM 626 C C . LYS A 1 81 ? -16.634 -13.076 10.426 1.00 96.50 81 LYS A C 1
ATOM 628 O O . LYS A 1 81 ? -17.156 -12.875 9.331 1.00 96.50 81 LYS A O 1
ATOM 633 N N . TYR A 1 82 ? -16.801 -12.267 11.472 1.00 96.12 82 TYR A N 1
ATOM 634 C CA . TYR A 1 82 ? -17.588 -11.038 11.396 1.00 96.12 82 TYR A CA 1
ATOM 635 C C . TYR A 1 82 ? -17.028 -10.074 10.343 1.00 96.12 82 TYR A C 1
ATOM 637 O O . TYR A 1 82 ? -17.773 -9.601 9.483 1.00 96.12 82 TYR A O 1
ATOM 645 N N . LEU A 1 83 ? -15.714 -9.830 10.370 1.00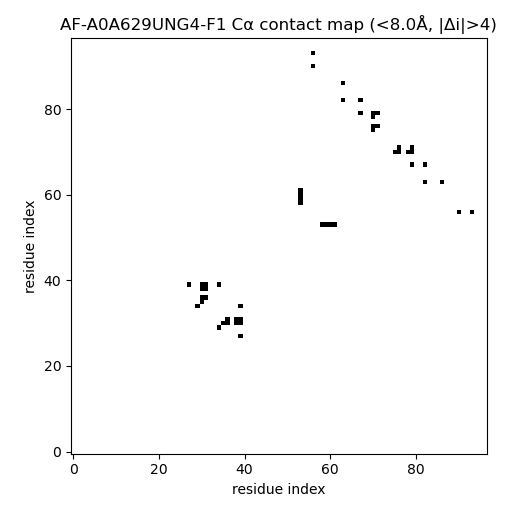 95.06 83 LEU A N 1
ATOM 646 C CA . LEU A 1 83 ? -15.074 -8.904 9.444 1.00 95.06 83 LEU A CA 1
ATOM 647 C C . LEU A 1 83 ? -15.172 -9.389 7.995 1.00 95.06 83 LEU A C 1
ATOM 649 O O . LEU A 1 83 ? -15.516 -8.606 7.117 1.00 95.06 83 LEU A O 1
ATOM 653 N N . THR A 1 84 ? -14.936 -10.677 7.740 1.00 94.44 84 THR A N 1
ATOM 654 C CA . THR A 1 84 ? -15.052 -11.270 6.400 1.00 94.44 84 THR A CA 1
ATOM 655 C C . THR A 1 84 ? -16.479 -11.168 5.851 1.00 94.44 84 THR A C 1
ATOM 657 O O . THR A 1 84 ? -16.663 -10.901 4.664 1.00 94.44 84 THR A O 1
ATOM 660 N N . LEU A 1 85 ? -17.501 -11.330 6.696 1.00 95.88 85 LEU A N 1
ATOM 661 C CA . LEU A 1 85 ? -18.908 -11.238 6.289 1.00 95.88 85 LEU A CA 1
ATOM 662 C C . LEU A 1 85 ? -19.314 -9.790 5.963 1.00 95.88 85 LEU A C 1
ATOM 664 O O . LEU A 1 85 ? -20.004 -9.535 4.971 1.00 95.88 85 LEU A O 1
ATOM 668 N N . LEU A 1 86 ? -18.814 -8.837 6.752 1.00 94.56 86 LEU A N 1
ATOM 669 C CA . LEU A 1 86 ? -18.947 -7.406 6.490 1.00 94.56 86 L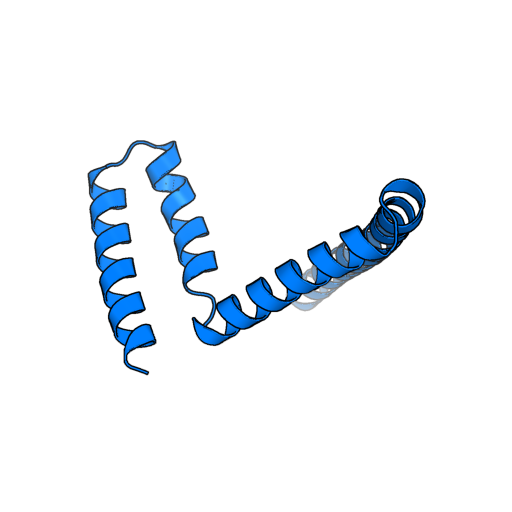EU A CA 1
ATOM 670 C C . LEU A 1 86 ? -18.271 -7.042 5.157 1.00 94.56 86 LEU A C 1
ATOM 672 O O . LEU A 1 86 ? -18.909 -6.450 4.288 1.00 94.56 86 LEU A O 1
ATOM 676 N N . LEU A 1 87 ? -17.025 -7.482 4.953 1.00 93.56 87 LEU A N 1
ATOM 677 C CA . LEU A 1 87 ? -16.297 -7.315 3.694 1.00 93.56 87 LEU A CA 1
ATOM 678 C C . LEU A 1 87 ? -17.087 -7.853 2.498 1.00 93.56 87 LEU A C 1
ATOM 680 O O . LEU A 1 87 ? -17.254 -7.148 1.509 1.00 93.56 87 LEU A O 1
ATOM 684 N N . SER A 1 88 ? -17.602 -9.081 2.593 1.00 93.06 88 SER A N 1
ATOM 685 C CA . SER A 1 88 ? -18.395 -9.698 1.524 1.00 93.06 88 SER A CA 1
ATOM 686 C C . SER A 1 88 ? -19.624 -8.859 1.170 1.00 93.06 88 SER A C 1
ATOM 688 O O . SER A 1 88 ? -19.946 -8.689 -0.004 1.00 93.06 88 SER A O 1
ATOM 690 N N . THR A 1 89 ? -20.280 -8.282 2.178 1.00 93.56 89 THR A N 1
ATOM 691 C CA . THR A 1 89 ? -21.420 -7.383 1.975 1.00 93.56 89 THR A CA 1
ATOM 692 C C . THR A 1 89 ? -20.998 -6.123 1.220 1.00 93.56 89 THR A C 1
ATOM 694 O O . THR A 1 89 ? -21.640 -5.761 0.238 1.00 93.56 89 THR A O 1
ATOM 697 N N . ILE A 1 90 ? -19.890 -5.494 1.617 1.00 92.69 90 ILE A N 1
ATOM 698 C CA . ILE A 1 90 ? -19.361 -4.300 0.947 1.00 92.69 90 ILE A CA 1
ATOM 699 C C . ILE A 1 90 ? -18.972 -4.601 -0.508 1.00 92.69 90 ILE A C 1
ATOM 701 O O . ILE A 1 90 ? -19.381 -3.872 -1.408 1.00 92.69 90 ILE A O 1
ATOM 705 N N . TYR A 1 91 ? -18.249 -5.693 -0.765 1.00 91.38 91 TYR A N 1
ATOM 706 C CA . TYR A 1 91 ? -17.864 -6.072 -2.128 1.00 91.38 91 TYR A CA 1
ATOM 707 C C . TYR A 1 91 ? -19.066 -6.392 -3.023 1.00 91.38 91 TYR A C 1
ATOM 709 O O . TYR A 1 91 ? -19.015 -6.115 -4.218 1.00 91.38 91 TYR A O 1
ATOM 717 N N . ARG A 1 92 ? -20.171 -6.916 -2.472 1.00 91.38 92 ARG A N 1
ATOM 718 C CA . ARG A 1 92 ? -21.424 -7.082 -3.233 1.00 91.38 92 ARG A CA 1
ATOM 719 C C . ARG A 1 92 ? -22.025 -5.742 -3.649 1.00 91.38 92 ARG A C 1
ATOM 721 O O . ARG A 1 92 ? -22.541 -5.656 -4.756 1.00 91.38 92 ARG A O 1
ATOM 728 N N . TYR A 1 93 ? -21.941 -4.717 -2.801 1.00 89.56 93 TYR A N 1
ATOM 729 C CA . TYR A 1 93 ? -22.364 -3.366 -3.175 1.00 89.56 93 TYR A CA 1
ATOM 730 C C . TYR A 1 93 ? -21.449 -2.756 -4.237 1.00 89.56 93 TYR A C 1
ATOM 732 O O . TYR A 1 93 ? -21.962 -2.200 -5.201 1.00 89.56 93 TYR A O 1
ATOM 740 N N . ILE A 1 94 ? -20.124 -2.907 -4.108 1.00 87.69 94 ILE A N 1
ATOM 741 C CA . ILE A 1 94 ? -19.172 -2.424 -5.125 1.00 87.69 94 ILE A CA 1
ATOM 742 C C . ILE A 1 94 ? -19.411 -3.119 -6.466 1.00 87.69 94 ILE A C 1
ATOM 744 O O . ILE A 1 94 ? -19.435 -2.461 -7.490 1.00 87.69 94 ILE A O 1
ATOM 748 N N . SER A 1 95 ? -19.619 -4.439 -6.474 1.00 85.75 95 SER A N 1
ATOM 749 C CA . SER A 1 95 ? -19.858 -5.195 -7.711 1.00 85.75 95 SER A CA 1
ATOM 750 C C . SER A 1 95 ? -21.169 -4.828 -8.414 1.00 85.75 95 SER A C 1
ATOM 752 O O . SER A 1 95 ? -21.336 -5.189 -9.577 1.00 85.75 95 SER A O 1
ATOM 754 N N . PHE A 1 96 ? -22.122 -4.223 -7.704 1.00 83.50 96 PHE A N 1
ATOM 755 C CA . PHE A 1 96 ? -23.380 -3.753 -8.279 1.00 83.50 96 PHE A CA 1
ATOM 756 C C . PHE A 1 96 ? -23.279 -2.318 -8.824 1.00 83.50 96 PHE A C 1
ATOM 758 O O . PHE A 1 96 ? -24.117 -1.929 -9.636 1.00 83.50 96 PHE A O 1
ATOM 765 N N . LEU A 1 97 ? -22.293 -1.545 -8.359 1.00 72.19 97 LEU A N 1
ATOM 766 C CA . LEU A 1 97 ? -22.013 -0.179 -8.799 1.00 72.19 97 LEU A CA 1
ATOM 767 C C . LEU A 1 97 ? -21.317 -0.172 -10.168 1.00 72.19 97 LEU A C 1
ATOM 769 O O . LEU A 1 97 ? -21.672 0.714 -10.975 1.00 72.19 97 LEU A O 1
#

Foldseek 3Di:
DVVVVVVVVVVVVVVVVVVVVVVVVVVLVCCCVPVNPVVSVVVVVVVVVVVVVCVLLVNLVVVLCVQLVVCVVVVVPVSNVVSVVVSVVSVVVSVVD

Organism: Salmonella montevideo (NCBI:txid115981)

Secondary structure (DSSP, 8-state):
-HHHHHHHHHHHHHHHHHHHHHHHHHHHHHHHHHHHHHHHHHHHHHHHHHHHHHHHTTTHHHHHHHHHHHHHHHT-HHHHHHHHHHHHHHHHHHHH-

Solvent-accessible surface area (backbone atoms only — not comparable to full-atom values): 5386 Å² total; per-residue (Å²): 124,67,66,64,55,52,53,53,50,50,52,51,52,50,50,51,51,53,49,52,53,55,49,52,53,51,49,52,53,50,42,37,75,74,62,31,62,65,56,45,50,52,52,50,51,52,52,50,50,52,51,50,50,35,60,76,58,72,39,47,69,61,54,46,53,62,62,45,49,57,36,62,75,70,66,37,60,69,58,44,52,52,50,54,52,52,49,53,54,52,51,53,53,58,76,72,106

Mean predicted aligned error: 7.46 Å